Protein AF-Q6KZR1-F1 (afdb_monomer)

Mean predicted aligned error: 3.59 Å

pLDDT: mean 92.52, std 6.36, range [61.72, 97.88]

Structure (mmCIF, N/CA/C/O backbone):
data_AF-Q6KZR1-F1
#
_entry.id   AF-Q6KZR1-F1
#
loop_
_atom_site.group_PDB
_atom_site.id
_atom_site.type_symbol
_atom_site.label_atom_id
_atom_site.label_alt_id
_atom_site.label_comp_id
_atom_site.label_asym_id
_atom_site.label_entity_id
_atom_site.label_seq_id
_atom_site.pdbx_PDB_ins_code
_atom_site.Cartn_x
_atom_site.Cartn_y
_atom_site.Cartn_z
_atom_site.occupancy
_atom_site.B_iso_or_equiv
_atom_site.auth_seq_id
_atom_site.auth_comp_id
_atom_site.auth_asym_id
_atom_site.auth_atom_id
_atom_site.pdbx_PDB_model_num
ATOM 1 N N . MET A 1 1 ? 12.705 -12.701 -12.333 1.00 61.72 1 MET A N 1
ATOM 2 C CA . MET A 1 1 ? 12.072 -11.384 -12.512 1.00 61.72 1 MET A CA 1
ATOM 3 C C . MET A 1 1 ? 11.720 -10.917 -11.127 1.00 61.72 1 MET A C 1
ATOM 5 O O . MET A 1 1 ? 11.003 -11.636 -10.439 1.00 61.72 1 MET A O 1
ATOM 9 N N . ASP A 1 2 ? 12.297 -9.800 -10.713 1.00 85.31 2 ASP A N 1
ATOM 10 C CA . ASP A 1 2 ? 12.243 -9.385 -9.319 1.00 85.31 2 ASP A CA 1
ATOM 11 C C . ASP A 1 2 ? 10.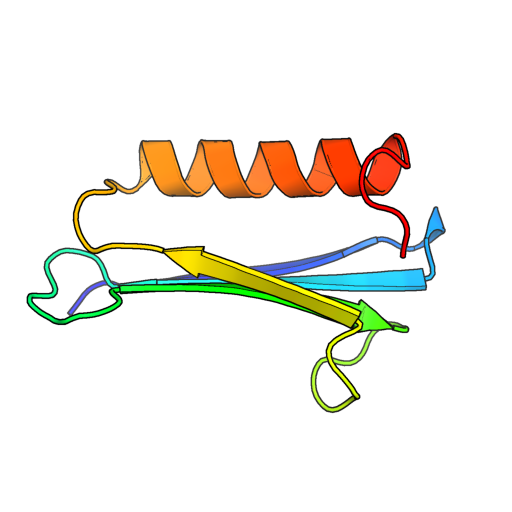936 -8.644 -9.060 1.00 85.31 2 ASP A C 1
ATOM 13 O O . ASP A 1 2 ? 10.451 -7.879 -9.896 1.00 85.31 2 ASP A O 1
ATOM 17 N N . SER A 1 3 ? 10.315 -8.922 -7.921 1.00 92.19 3 SER A N 1
ATOM 18 C CA . SER A 1 3 ? 9.065 -8.279 -7.540 1.00 92.19 3 SER A CA 1
ATOM 19 C C . SER A 1 3 ? 9.051 -7.980 -6.057 1.00 92.19 3 SER A C 1
ATOM 21 O O . SER A 1 3 ? 9.449 -8.819 -5.250 1.00 92.19 3 SER A O 1
ATOM 23 N N . ILE A 1 4 ? 8.515 -6.818 -5.714 1.00 95.00 4 ILE A N 1
ATOM 24 C CA . ILE A 1 4 ? 8.269 -6.386 -4.348 1.00 95.00 4 ILE A CA 1
ATOM 25 C C . ILE A 1 4 ? 6.815 -6.709 -4.027 1.00 95.00 4 ILE A C 1
ATOM 27 O O . ILE A 1 4 ? 5.906 -6.324 -4.764 1.00 95.00 4 ILE A O 1
ATOM 31 N N . LYS A 1 5 ? 6.586 -7.414 -2.921 1.00 96.38 5 LYS A N 1
ATOM 32 C CA . LYS A 1 5 ? 5.248 -7.652 -2.382 1.00 96.38 5 LYS A CA 1
ATOM 33 C C . LYS A 1 5 ? 5.241 -7.322 -0.900 1.00 96.38 5 LYS A C 1
ATOM 35 O O . LYS A 1 5 ? 6.039 -7.873 -0.146 1.00 96.38 5 LYS A O 1
ATOM 40 N N . LYS A 1 6 ? 4.318 -6.459 -0.489 1.00 97.12 6 LYS A N 1
ATOM 41 C CA . LYS A 1 6 ? 4.118 -6.069 0.905 1.00 97.12 6 LYS A CA 1
ATOM 42 C C . LYS A 1 6 ? 2.652 -6.162 1.284 1.00 97.12 6 LYS A C 1
ATOM 44 O O . LYS A 1 6 ? 1.778 -5.907 0.460 1.00 97.12 6 LYS A O 1
ATOM 49 N N . VAL A 1 7 ? 2.404 -6.553 2.526 1.00 96.69 7 VAL A N 1
ATOM 50 C CA . VAL A 1 7 ? 1.068 -6.636 3.113 1.00 96.69 7 VAL A CA 1
ATOM 51 C C . VAL A 1 7 ? 1.164 -6.114 4.542 1.00 96.69 7 VAL A C 1
ATOM 53 O O . VAL A 1 7 ? 2.018 -6.584 5.296 1.00 96.69 7 VAL A O 1
ATOM 56 N N . LYS A 1 8 ? 0.307 -5.163 4.914 1.00 97.00 8 LYS A N 1
ATOM 57 C CA . LYS A 1 8 ? 0.149 -4.690 6.296 1.00 97.00 8 LYS A CA 1
ATOM 58 C C . LYS A 1 8 ? -1.329 -4.588 6.620 1.00 97.00 8 LYS A C 1
ATOM 6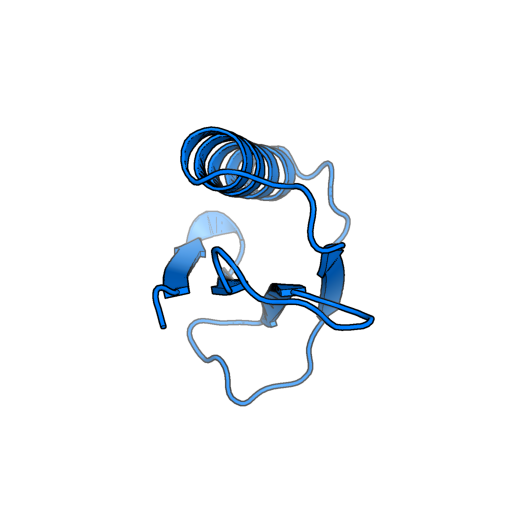0 O O . LYS A 1 8 ? -2.077 -3.931 5.905 1.00 97.00 8 LYS A O 1
ATOM 65 N N . TYR A 1 9 ? -1.713 -5.220 7.718 1.00 97.31 9 TYR A N 1
ATOM 66 C CA . TYR A 1 9 ? -2.978 -4.955 8.381 1.00 97.31 9 TYR A CA 1
ATOM 67 C C . TYR A 1 9 ? -2.789 -3.765 9.333 1.00 97.31 9 TYR A C 1
ATOM 69 O O . TYR A 1 9 ? -1.814 -3.728 10.086 1.00 97.31 9 TYR A O 1
ATOM 77 N N . ILE A 1 10 ? -3.667 -2.772 9.238 1.00 95.50 10 ILE A N 1
ATOM 78 C CA . ILE A 1 10 ? -3.663 -1.544 10.036 1.00 95.50 10 ILE A CA 1
ATOM 79 C C . ILE A 1 10 ? -4.861 -1.639 10.981 1.00 95.50 10 ILE A C 1
ATOM 81 O O . ILE A 1 10 ? -5.983 -1.298 10.612 1.00 95.50 10 ILE A O 1
ATOM 85 N N . GLU A 1 11 ? -4.608 -2.158 12.184 1.00 94.75 11 GLU A N 1
ATOM 86 C CA . GLU A 1 11 ? -5.634 -2.534 13.170 1.00 94.75 11 GLU A CA 1
ATOM 87 C C . GLU A 1 11 ? -6.572 -1.378 13.531 1.00 94.75 11 GLU A C 1
ATOM 89 O O . GLU A 1 11 ? -7.786 -1.558 13.519 1.00 94.75 11 GLU A O 1
ATOM 94 N N . ASP A 1 12 ? -6.028 -0.180 13.760 1.00 93.38 12 ASP A N 1
ATOM 95 C CA . ASP A 1 12 ? -6.804 1.001 14.171 1.00 93.38 12 ASP A CA 1
ATOM 96 C C . ASP A 1 12 ? -7.830 1.458 13.126 1.00 93.38 12 ASP A C 1
ATOM 98 O O . ASP A 1 12 ? -8.790 2.158 13.448 1.00 93.38 12 ASP A O 1
ATOM 102 N N . LYS A 1 13 ? -7.613 1.086 11.862 1.00 94.75 13 LYS A N 1
ATOM 103 C CA . LYS A 1 13 ? -8.491 1.422 10.738 1.00 94.75 13 LYS A CA 1
ATOM 104 C C . LYS A 1 13 ? -9.290 0.218 10.243 1.00 94.75 13 LYS A C 1
ATOM 106 O O . LYS A 1 13 ? -10.139 0.401 9.383 1.00 94.75 13 LYS A O 1
ATOM 111 N N . ASP A 1 14 ? -9.030 -0.977 10.778 1.00 95.50 14 ASP A N 1
ATOM 112 C CA . ASP A 1 14 ? -9.592 -2.252 10.320 1.00 95.50 14 ASP A CA 1
ATOM 113 C C . ASP A 1 14 ? -9.460 -2.431 8.797 1.00 95.50 14 ASP A C 1
ATOM 115 O O . ASP A 1 14 ? -10.429 -2.709 8.095 1.00 95.50 14 ASP A O 1
ATOM 119 N N . VAL A 1 15 ? -8.250 -2.232 8.258 1.00 96.25 15 VAL A N 1
ATOM 120 C CA . VAL A 1 15 ? -7.973 -2.396 6.818 1.00 96.25 15 VAL A CA 1
ATOM 121 C C . VAL A 1 15 ? -6.637 -3.068 6.541 1.00 96.25 15 VAL A C 1
ATOM 123 O O . VAL A 1 15 ? -5.680 -2.950 7.304 1.00 96.25 15 VAL A O 1
ATOM 126 N N . THR A 1 16 ? -6.537 -3.733 5.393 1.00 97.62 16 THR A N 1
ATOM 127 C CA . THR A 1 16 ? -5.306 -4.346 4.888 1.00 97.62 16 THR A CA 1
ATOM 128 C C . THR A 1 16 ? -4.817 -3.639 3.632 1.00 97.62 16 THR A C 1
ATOM 130 O O . THR A 1 16 ? -5.487 -3.664 2.603 1.00 97.62 16 THR A O 1
ATOM 133 N N . LEU A 1 17 ? -3.605 -3.084 3.687 1.00 97.50 17 LEU A N 1
ATOM 134 C CA . LEU A 1 17 ? -2.874 -2.555 2.539 1.00 97.50 17 LEU A CA 1
ATOM 135 C C . LEU A 1 17 ? -2.027 -3.662 1.901 1.00 97.50 17 LEU A C 1
ATOM 137 O O . LEU A 1 17 ? -1.187 -4.280 2.558 1.00 97.50 17 LEU A O 1
ATOM 141 N N . VAL A 1 18 ? -2.200 -3.873 0.600 1.00 97.75 18 VAL A N 1
ATOM 142 C CA . VAL A 1 18 ? -1.390 -4.769 -0.228 1.00 97.75 18 VAL A CA 1
ATOM 143 C C . VAL A 1 18 ? -0.689 -3.948 -1.295 1.00 97.75 18 VAL A C 1
ATOM 145 O O . VAL A 1 18 ? -1.353 -3.316 -2.109 1.00 97.75 18 VAL A O 1
ATOM 148 N N . LEU A 1 19 ? 0.638 -4.023 -1.355 1.00 97.88 19 LEU A N 1
ATOM 149 C CA . LEU A 1 19 ? 1.430 -3.464 -2.444 1.00 97.88 19 LEU A CA 1
ATOM 150 C C . LEU A 1 19 ? 2.110 -4.587 -3.222 1.00 97.88 19 LEU A C 1
ATOM 152 O O . LEU A 1 19 ? 2.711 -5.493 -2.641 1.00 97.88 19 LEU A O 1
ATOM 156 N N . PHE A 1 20 ? 2.039 -4.511 -4.544 1.00 96.88 20 PHE A N 1
ATOM 157 C CA . PHE A 1 20 ? 2.758 -5.392 -5.450 1.00 96.88 20 PHE A CA 1
ATOM 158 C C . PHE A 1 20 ? 3.408 -4.571 -6.560 1.00 96.88 20 PHE A C 1
ATOM 160 O O . PHE A 1 20 ? 2.736 -3.763 -7.194 1.00 96.88 20 PHE A O 1
ATOM 167 N N . TYR A 1 21 ? 4.690 -4.804 -6.828 1.00 96.62 21 TYR A N 1
ATOM 168 C CA . TYR A 1 21 ? 5.412 -4.153 -7.915 1.00 96.62 21 TYR A CA 1
ATOM 169 C C . TYR A 1 21 ? 6.415 -5.097 -8.574 1.00 96.62 21 TYR A C 1
ATOM 171 O O . TYR A 1 21 ? 7.061 -5.906 -7.912 1.00 96.62 21 TYR A O 1
ATOM 179 N N . ARG A 1 22 ? 6.558 -4.989 -9.889 1.00 94.56 22 ARG A N 1
ATOM 180 C CA . ARG A 1 22 ? 7.460 -5.766 -10.735 1.00 94.56 22 ARG A CA 1
ATOM 181 C C . ARG A 1 22 ? 8.637 -4.890 -11.142 1.00 94.56 22 ARG A C 1
ATOM 183 O O . ARG A 1 22 ? 8.469 -3.972 -11.935 1.00 94.56 22 ARG A O 1
ATOM 190 N N . LEU A 1 23 ? 9.824 -5.205 -10.634 1.00 91.12 23 LEU A N 1
ATOM 191 C CA . LEU A 1 23 ? 11.057 -4.532 -11.026 1.00 91.12 23 LEU A CA 1
ATOM 192 C C . LEU A 1 23 ? 11.524 -5.050 -12.390 1.00 91.12 23 LEU A C 1
ATOM 194 O O . LEU A 1 23 ? 11.383 -6.237 -12.701 1.00 91.12 23 LEU A O 1
ATOM 198 N N . ASN A 1 24 ? 12.126 -4.163 -13.185 1.00 84.25 24 ASN A N 1
ATOM 199 C CA . ASN A 1 24 ? 12.724 -4.495 -14.482 1.00 84.25 24 ASN A CA 1
ATOM 200 C C . ASN A 1 24 ? 11.742 -5.177 -15.461 1.00 84.25 24 ASN A C 1
ATOM 202 O O . ASN A 1 24 ? 12.135 -6.020 -16.270 1.00 84.25 24 ASN A O 1
ATOM 206 N N . PHE A 1 25 ? 10.451 -4.844 -15.371 1.00 85.06 25 PHE A N 1
ATOM 207 C CA . PHE A 1 25 ? 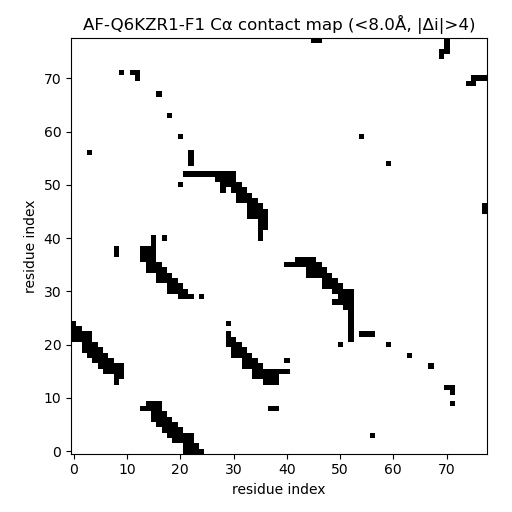9.407 -5.341 -16.264 1.00 85.06 25 PHE A CA 1
ATOM 208 C C . PHE A 1 25 ? 9.039 -4.274 -17.296 1.00 85.06 25 PHE A C 1
ATOM 210 O O . PHE A 1 25 ? 8.899 -3.106 -16.959 1.00 85.06 25 PHE A O 1
ATOM 217 N N . SER A 1 26 ? 8.857 -4.675 -18.555 1.00 76.81 26 SER A N 1
ATOM 218 C CA . SER A 1 26 ? 8.395 -3.780 -19.620 1.00 76.81 26 SER A CA 1
ATOM 219 C C . SER A 1 26 ? 6.958 -4.143 -19.989 1.00 76.81 26 SER A C 1
ATOM 221 O O . SER A 1 26 ? 6.700 -5.168 -20.623 1.00 76.81 26 SER A O 1
ATOM 223 N N . GLY A 1 27 ? 6.011 -3.325 -19.535 1.00 80.88 27 GLY A N 1
ATOM 224 C CA . GLY A 1 27 ? 4.577 -3.501 -19.748 1.00 80.88 27 GLY A CA 1
ATOM 225 C C . GLY A 1 27 ? 3.812 -2.197 -19.519 1.00 80.88 27 GLY A C 1
ATOM 226 O O . GLY A 1 27 ? 4.412 -1.164 -19.251 1.00 80.88 27 GLY A O 1
ATOM 227 N N . LYS A 1 28 ? 2.478 -2.235 -19.635 1.00 78.94 28 LYS A N 1
ATOM 228 C CA . LYS A 1 28 ? 1.626 -1.044 -19.426 1.00 78.94 28 LYS A CA 1
ATOM 229 C C . LYS A 1 28 ? 1.437 -0.662 -17.956 1.00 78.94 28 LYS A C 1
ATOM 231 O O . LYS A 1 28 ? 1.065 0.463 -17.677 1.00 78.94 28 LYS A O 1
ATOM 236 N N . ASN A 1 29 ? 1.614 -1.612 -17.045 1.00 85.81 29 ASN A N 1
ATOM 237 C CA . ASN A 1 29 ? 1.499 -1.424 -15.605 1.00 85.81 29 ASN A CA 1
ATOM 238 C C . ASN A 1 29 ? 2.461 -2.413 -14.940 1.00 85.81 29 ASN A C 1
ATOM 240 O O . ASN A 1 29 ? 2.518 -3.586 -15.334 1.00 85.81 29 ASN A O 1
ATOM 244 N N . CYS A 1 30 ? 3.218 -1.932 -13.961 1.00 93.94 30 CYS A N 1
ATOM 245 C CA . CYS A 1 30 ? 4.200 -2.730 -13.239 1.00 93.94 30 CYS A CA 1
ATOM 246 C C . CYS A 1 30 ? 3.769 -3.066 -11.817 1.00 93.94 30 CYS A C 1
ATOM 248 O O . CYS A 1 30 ? 4.379 -3.931 -11.191 1.00 93.94 30 CYS A O 1
ATOM 250 N N . GLY A 1 31 ? 2.697 -2.468 -11.309 1.00 95.12 31 GLY A N 1
ATOM 251 C CA . GLY A 1 31 ? 2.217 -2.789 -9.982 1.00 95.12 31 GLY A CA 1
ATOM 252 C C . GLY A 1 31 ? 0.963 -2.049 -9.567 1.00 95.12 31 GLY A C 1
ATOM 253 O O . GLY A 1 31 ? 0.357 -1.293 -10.327 1.00 95.12 31 GLY A O 1
ATOM 254 N N . TYR A 1 32 ? 0.588 -2.288 -8.321 1.00 96.56 32 TYR A N 1
ATOM 255 C CA . TYR A 1 32 ? -0.542 -1.650 -7.678 1.00 96.56 32 TYR A CA 1
ATOM 256 C C . TYR A 1 32 ? -0.358 -1.592 -6.163 1.00 96.56 32 TYR A C 1
ATOM 258 O O . TYR A 1 32 ? 0.362 -2.404 -5.572 1.00 96.56 32 TYR A O 1
ATOM 266 N N . ALA A 1 33 ? -1.085 -0.677 -5.533 1.00 97.31 33 ALA A N 1
ATOM 267 C CA . ALA A 1 33 ? -1.495 -0.788 -4.146 1.00 97.31 33 ALA A CA 1
ATOM 268 C C . ALA A 1 33 ? -3.014 -0.946 -4.072 1.00 97.31 33 ALA A C 1
ATOM 270 O O . ALA A 1 33 ? -3.748 -0.333 -4.840 1.00 97.31 33 ALA A O 1
ATOM 271 N N . LYS A 1 34 ? -3.477 -1.797 -3.162 1.00 97.19 34 LYS A N 1
ATOM 272 C CA . LYS A 1 34 ? -4.893 -2.059 -2.905 1.00 97.19 34 LYS A CA 1
ATOM 273 C C . LYS A 1 34 ? -5.150 -2.029 -1.415 1.00 97.19 34 LYS A C 1
ATOM 275 O O . LYS A 1 34 ? -4.321 -2.529 -0.653 1.00 97.19 34 LYS A O 1
ATOM 280 N N . ILE A 1 35 ? -6.301 -1.505 -1.021 1.00 96.81 35 ILE A N 1
ATOM 281 C CA . ILE A 1 35 ? -6.761 -1.537 0.366 1.00 96.81 35 ILE A CA 1
ATOM 282 C C . ILE A 1 35 ? -8.045 -2.355 0.428 1.00 96.81 35 ILE A C 1
ATOM 284 O O . ILE A 1 35 ? -8.947 -2.184 -0.394 1.00 96.81 35 ILE A O 1
ATOM 288 N N . PHE A 1 36 ? -8.103 -3.254 1.402 1.00 96.81 36 PHE A N 1
ATOM 289 C CA . PHE A 1 36 ? -9.244 -4.117 1.675 1.00 96.81 36 PHE A CA 1
ATOM 290 C C . PHE A 1 36 ? -9.771 -3.841 3.085 1.00 96.81 36 PHE A C 1
ATOM 292 O O . PHE A 1 36 ? -8.957 -3.597 3.978 1.00 96.81 36 PHE A O 1
ATOM 299 N N . PRO A 1 37 ? -11.090 -3.913 3.316 1.00 95.00 37 PRO A N 1
ATOM 300 C CA . PRO A 1 37 ? -11.648 -3.863 4.656 1.00 95.00 37 PRO A CA 1
ATOM 301 C C . PRO A 1 37 ? -11.293 -5.142 5.422 1.00 95.00 37 PRO A C 1
ATOM 303 O O . PRO A 1 37 ? -11.313 -6.252 4.880 1.00 95.00 37 PRO A O 1
ATOM 306 N N . GLY A 1 38 ? -10.994 -4.985 6.701 1.00 94.56 38 GLY A N 1
ATOM 307 C CA . GLY A 1 38 ? -10.582 -6.055 7.589 1.00 94.56 38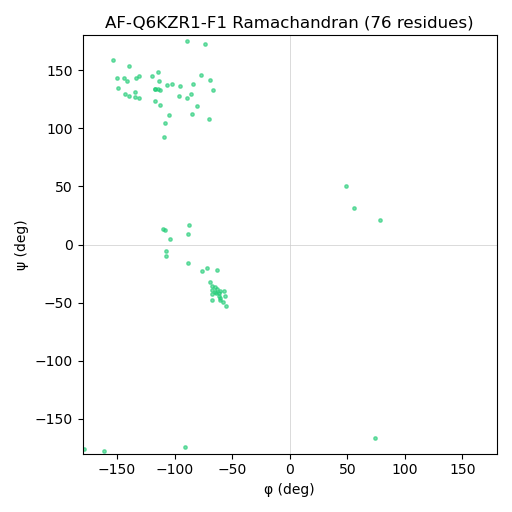 GLY A CA 1
ATOM 308 C C . GLY A 1 38 ? -9.15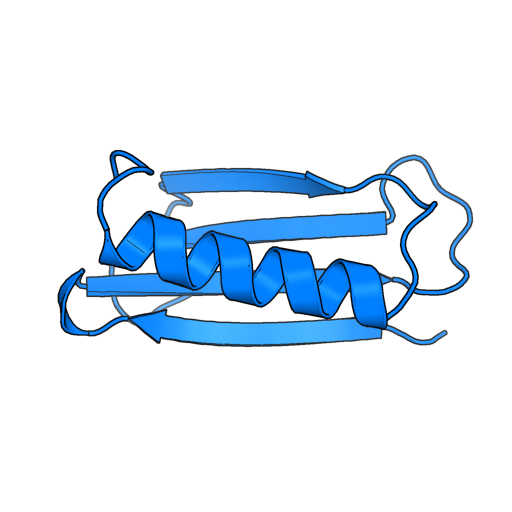7 -6.551 7.359 1.00 94.56 38 GLY A C 1
ATOM 309 O O . GLY A 1 38 ? -8.336 -5.964 6.651 1.00 94.56 38 GLY A O 1
ATOM 310 N N . ASN A 1 39 ? -8.872 -7.705 7.958 1.00 92.75 39 ASN A N 1
ATOM 311 C CA . ASN A 1 39 ? -7.576 -8.385 7.901 1.00 92.75 39 ASN A CA 1
ATOM 312 C C . ASN A 1 39 ? -7.410 -9.345 6.706 1.00 92.75 39 ASN A C 1
ATOM 314 O O . ASN A 1 39 ? -6.456 -10.127 6.670 1.00 92.75 39 ASN A O 1
ATOM 318 N N . L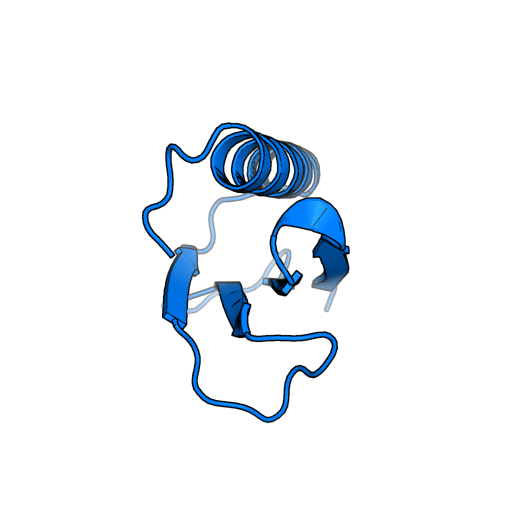YS A 1 40 ? -8.349 -9.336 5.750 1.00 87.00 40 LYS A N 1
ATOM 319 C CA . LYS A 1 40 ? -8.351 -10.251 4.603 1.00 87.00 40 LYS A CA 1
ATOM 320 C C . LYS A 1 40 ? -8.153 -9.514 3.287 1.00 87.00 40 LYS A C 1
ATOM 322 O O . LYS A 1 40 ? -8.601 -8.390 3.110 1.00 87.00 40 LYS A O 1
ATOM 327 N N . THR A 1 41 ? -7.517 -10.191 2.335 1.00 86.12 41 THR A N 1
ATOM 328 C CA . THR A 1 41 ? -7.217 -9.664 0.991 1.00 86.12 41 THR A CA 1
ATOM 329 C C . THR A 1 41 ? -8.073 -10.302 -0.107 1.00 86.12 41 THR A C 1
ATOM 331 O O . THR A 1 41 ? -7.729 -10.219 -1.282 1.00 86.12 41 THR A O 1
ATOM 334 N N . ASP A 1 42 ? -9.123 -11.032 0.269 1.00 83.81 42 ASP A N 1
ATOM 335 C CA . ASP A 1 42 ? -10.059 -11.730 -0.624 1.00 83.81 42 ASP A CA 1
ATOM 336 C C . ASP A 1 42 ? -11.414 -11.005 -0.749 1.00 83.81 42 ASP A C 1
ATOM 338 O O . ASP A 1 42 ? -12.333 -11.507 -1.395 1.00 83.81 42 ASP A O 1
ATOM 342 N N . GLY A 1 43 ? -11.526 -9.821 -0.140 1.00 80.50 43 GLY A N 1
ATOM 343 C CA . GLY A 1 43 ? -12.718 -8.979 -0.138 1.00 80.50 43 GLY A CA 1
ATOM 344 C C . GLY A 1 43 ? -12.779 -7.959 -1.278 1.00 80.50 43 GLY A C 1
ATOM 345 O O . GLY A 1 43 ? -11.937 -7.925 -2.175 1.00 80.50 43 GLY A O 1
ATOM 346 N N . PHE A 1 44 ? -13.799 -7.098 -1.213 1.00 87.81 44 PHE A N 1
ATOM 347 C CA . PHE A 1 44 ? -13.925 -5.938 -2.094 1.00 87.81 44 PHE A CA 1
ATOM 348 C C . PHE A 1 44 ? -12.809 -4.927 -1.801 1.00 87.81 44 PHE A C 1
ATOM 350 O O . PHE A 1 44 ? -12.545 -4.604 -0.645 1.00 87.81 44 PHE A O 1
ATOM 357 N N . GLU A 1 45 ? -12.158 -4.437 -2.849 1.00 91.81 45 GLU A N 1
ATOM 358 C CA . GLU A 1 45 ? -11.122 -3.408 -2.754 1.00 91.81 45 GLU A CA 1
ATOM 359 C C . GLU A 1 45 ? -11.781 -2.031 -2.630 1.00 91.81 45 GLU A C 1
ATOM 361 O O . GLU A 1 45 ? -12.511 -1.608 -3.525 1.00 91.81 45 GLU A O 1
ATOM 366 N N . ILE A 1 46 ? -11.521 -1.338 -1.521 1.00 93.31 46 ILE A N 1
ATOM 367 C CA . ILE A 1 46 ? -12.080 -0.006 -1.230 1.00 93.31 46 ILE A CA 1
ATOM 368 C C . ILE A 1 46 ? -11.208 1.126 -1.784 1.00 93.31 46 ILE A C 1
ATOM 370 O O . ILE A 1 46 ? -11.673 2.247 -1.954 1.00 93.31 46 ILE A O 1
ATOM 374 N N . TYR A 1 47 ? -9.958 0.817 -2.130 1.00 95.56 47 TYR A N 1
ATOM 375 C CA . TYR A 1 47 ? -9.020 1.736 -2.763 1.00 95.56 47 TYR A CA 1
ATOM 376 C C . TYR A 1 47 ? -8.051 0.964 -3.661 1.00 95.56 47 TYR A C 1
ATOM 378 O O . TYR A 1 47 ? -7.609 -0.134 -3.305 1.00 95.56 47 TYR A O 1
ATOM 386 N N . MET A 1 48 ? -7.682 1.560 -4.797 1.00 95.06 48 MET A N 1
ATOM 387 C CA . MET A 1 48 ? -6.661 1.037 -5.702 1.00 95.06 48 MET A CA 1
ATOM 388 C C . MET A 1 48 ? -5.841 2.183 -6.310 1.00 95.06 48 MET A C 1
ATOM 390 O O . MET A 1 48 ? -6.397 3.097 -6.914 1.00 95.06 48 MET A O 1
ATOM 394 N N . GLU A 1 49 ? -4.517 2.064 -6.234 1.00 95.06 49 GLU A N 1
ATOM 395 C CA . GLU A 1 49 ? -3.554 2.886 -6.973 1.00 95.06 49 GLU A CA 1
ATOM 396 C C . GLU A 1 49 ? -2.756 1.984 -7.921 1.00 95.06 49 GLU A C 1
ATOM 398 O O . GLU A 1 49 ? -2.305 0.904 -7.535 1.00 95.06 49 GLU A O 1
ATOM 403 N N . ALA A 1 50 ? -2.601 2.400 -9.176 1.00 95.31 50 ALA A N 1
ATOM 404 C CA . ALA A 1 50 ? -1.890 1.660 -10.214 1.00 95.31 50 ALA A CA 1
ATOM 405 C C . ALA A 1 50 ? -0.536 2.326 -10.508 1.00 95.31 50 ALA A C 1
ATOM 407 O O . ALA A 1 50 ? -0.471 3.545 -10.630 1.00 95.31 50 ALA A O 1
ATOM 408 N N . TYR A 1 51 ? 0.526 1.529 -10.661 1.00 94.25 51 TYR A N 1
ATOM 409 C CA . TYR A 1 51 ? 1.889 2.025 -10.872 1.00 94.25 51 TYR A CA 1
ATOM 410 C C . TYR A 1 51 ? 2.437 1.705 -12.263 1.00 94.25 51 TYR A C 1
ATOM 412 O O . TYR A 1 51 ? 2.407 0.554 -12.720 1.00 94.25 51 TYR A O 1
ATOM 420 N N . ASP A 1 52 ? 3.025 2.724 -12.884 1.00 92.19 52 ASP A N 1
ATOM 421 C CA . ASP A 1 52 ? 3.805 2.612 -14.115 1.00 92.19 52 ASP A CA 1
ATOM 422 C C . ASP A 1 52 ? 5.184 1.970 -13.866 1.00 92.19 52 ASP A C 1
ATOM 424 O O . ASP A 1 52 ? 5.581 1.672 -12.737 1.00 92.19 52 ASP A O 1
ATOM 428 N N . CYS A 1 53 ? 5.917 1.689 -14.941 1.00 90.50 53 CYS A N 1
ATOM 429 C CA . CYS A 1 53 ? 7.106 0.830 -14.936 1.00 90.50 53 CYS A CA 1
ATOM 430 C C . CYS A 1 53 ? 8.449 1.515 -14.622 1.00 90.50 53 CYS A C 1
ATOM 432 O O . CYS A 1 53 ? 9.496 0.913 -14.850 1.00 90.50 53 CYS A O 1
ATOM 434 N N . ASP A 1 54 ? 8.429 2.718 -14.046 1.00 89.81 54 ASP A N 1
ATOM 435 C CA . ASP A 1 54 ? 9.627 3.559 -13.884 1.00 89.81 54 ASP A CA 1
ATOM 436 C C . ASP A 1 54 ? 10.108 3.711 -12.430 1.00 89.81 54 ASP A C 1
ATOM 438 O O . ASP A 1 54 ? 10.944 4.564 -12.131 1.00 89.81 54 ASP A O 1
ATOM 442 N N . TYR A 1 55 ? 9.605 2.882 -11.513 1.00 92.44 55 TYR A N 1
ATOM 443 C CA . TYR A 1 55 ? 9.993 2.932 -10.106 1.00 92.44 55 TYR A CA 1
ATOM 444 C C . TYR A 1 55 ? 11.103 1.934 -9.792 1.00 92.44 55 TYR A C 1
ATOM 446 O O . TYR A 1 55 ? 11.060 0.763 -10.180 1.00 92.44 55 TYR A O 1
ATOM 454 N N . ASN A 1 56 ? 12.088 2.389 -9.021 1.00 93.62 56 ASN A N 1
ATOM 455 C CA . ASN A 1 56 ? 13.043 1.494 -8.379 1.00 93.62 56 ASN A CA 1
ATOM 456 C C . ASN A 1 56 ? 12.527 1.046 -6.998 1.00 93.62 56 ASN A C 1
ATOM 458 O O . ASN A 1 56 ? 11.497 1.505 -6.504 1.00 93.62 56 ASN A O 1
ATOM 462 N N . GLU A 1 57 ? 13.269 0.152 -6.351 1.00 93.50 57 GLU A N 1
ATOM 463 C CA . GLU A 1 57 ? 12.913 -0.384 -5.035 1.00 93.50 57 GLU A CA 1
ATOM 464 C C . GLU A 1 57 ? 12.737 0.696 -3.955 1.00 93.50 57 GLU A C 1
ATOM 466 O O . GLU A 1 57 ? 11.780 0.636 -3.183 1.00 93.50 57 GLU A O 1
ATOM 471 N N . ASN A 1 58 ? 13.594 1.721 -3.939 1.00 95.56 58 ASN A N 1
ATOM 472 C CA . ASN A 1 58 ? 13.493 2.809 -2.964 1.00 95.56 58 ASN A CA 1
ATOM 473 C C . ASN A 1 58 ? 12.240 3.662 -3.179 1.00 95.56 58 ASN A C 1
ATOM 475 O O . ASN A 1 58 ? 11.655 4.142 -2.208 1.00 95.56 58 ASN A O 1
ATOM 479 N N . ASP A 1 59 ? 11.829 3.874 -4.428 1.00 95.44 59 ASP A N 1
ATOM 480 C CA . ASP A 1 59 ? 10.607 4.622 -4.719 1.00 95.44 59 ASP A CA 1
ATOM 481 C C . ASP A 1 59 ? 9.374 3.846 -4.252 1.00 95.44 59 ASP A C 1
ATOM 483 O O . ASP A 1 59 ? 8.501 4.411 -3.595 1.00 95.44 59 ASP A O 1
ATOM 487 N N . ILE A 1 60 ? 9.347 2.532 -4.496 1.00 95.56 60 ILE A N 1
ATOM 488 C CA . ILE A 1 60 ? 8.273 1.652 -4.022 1.00 95.56 60 ILE A CA 1
ATOM 489 C C . ILE A 1 60 ? 8.213 1.598 -2.492 1.00 95.56 60 ILE A C 1
ATOM 491 O O . ILE A 1 60 ? 7.120 1.606 -1.924 1.00 95.56 60 ILE A O 1
ATOM 495 N N . GLU A 1 61 ? 9.358 1.599 -1.806 1.00 95.81 61 GLU A N 1
ATOM 496 C CA . GLU A 1 61 ? 9.387 1.693 -0.344 1.00 95.81 61 GLU A CA 1
ATOM 497 C C . GLU A 1 61 ? 8.754 2.996 0.148 1.00 9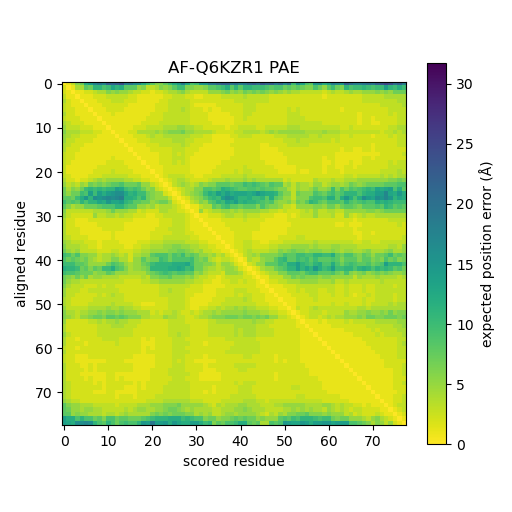5.81 61 GLU A C 1
ATOM 499 O O . GLU A 1 61 ? 7.910 2.979 1.044 1.00 95.81 61 GLU A O 1
ATOM 504 N N . LYS A 1 62 ? 9.129 4.131 -0.452 1.00 97.25 62 LYS A N 1
ATOM 505 C CA . LYS A 1 62 ? 8.572 5.438 -0.082 1.00 97.25 62 LYS A CA 1
ATOM 506 C C . 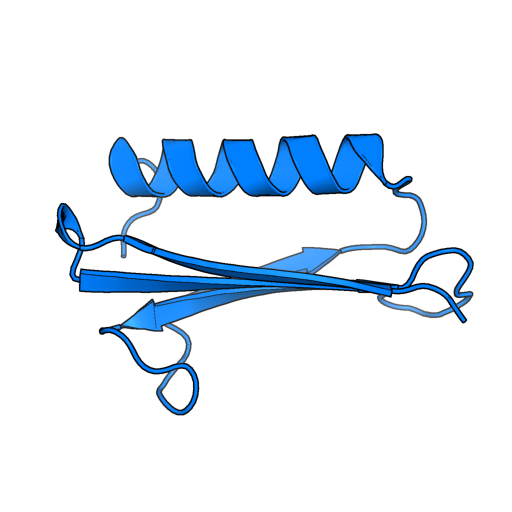LYS A 1 62 ? 7.069 5.492 -0.313 1.00 97.25 62 LYS A C 1
ATOM 508 O O . LYS A 1 62 ? 6.355 5.998 0.546 1.00 97.25 62 LYS A O 1
ATOM 513 N N . ILE A 1 63 ? 6.592 4.946 -1.430 1.00 96.56 63 ILE A N 1
ATOM 514 C CA . ILE A 1 63 ? 5.161 4.846 -1.736 1.00 96.56 63 ILE A CA 1
ATOM 515 C C . ILE A 1 63 ? 4.444 3.996 -0.682 1.00 96.56 63 ILE A C 1
ATOM 517 O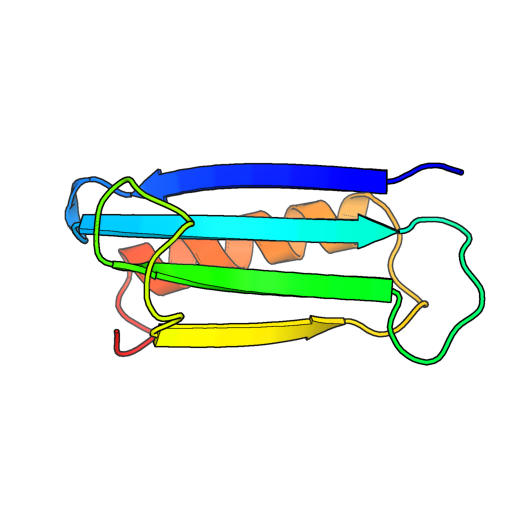 O . ILE A 1 63 ? 3.398 4.394 -0.176 1.00 96.56 63 ILE A O 1
ATOM 521 N N . TYR A 1 64 ? 5.023 2.858 -0.294 1.00 97.56 64 TYR A N 1
ATOM 522 C CA . TYR A 1 64 ? 4.442 2.001 0.735 1.00 97.56 64 TYR A CA 1
ATOM 523 C C . TYR A 1 64 ? 4.297 2.721 2.082 1.00 97.56 64 TYR A C 1
ATOM 525 O O . TYR A 1 64 ? 3.234 2.665 2.696 1.00 97.56 64 TYR A O 1
ATOM 533 N N . GLN A 1 65 ? 5.341 3.427 2.527 1.00 97.81 65 GLN A N 1
ATOM 534 C CA . GLN A 1 65 ? 5.296 4.196 3.776 1.00 97.81 65 GLN A CA 1
ATOM 535 C C . GLN A 1 65 ? 4.340 5.389 3.684 1.00 97.81 65 GLN A C 1
ATOM 537 O O . GLN A 1 65 ? 3.615 5.659 4.638 1.00 97.81 65 GLN A O 1
ATOM 542 N N . ARG A 1 66 ? 4.301 6.077 2.534 1.00 97.62 66 ARG A N 1
ATOM 543 C CA . ARG A 1 66 ? 3.344 7.158 2.270 1.00 97.62 66 ARG A CA 1
ATOM 544 C C . ARG A 1 66 ? 1.913 6.663 2.470 1.00 97.62 66 ARG A C 1
ATOM 546 O O . ARG A 1 66 ? 1.200 7.245 3.273 1.00 97.62 66 ARG A O 1
ATOM 553 N N . LEU A 1 67 ? 1.533 5.565 1.814 1.00 97.12 67 LEU A N 1
ATOM 554 C CA . LEU A 1 67 ? 0.180 5.010 1.912 1.00 97.12 67 LEU A CA 1
ATOM 555 C C . LEU A 1 67 ? -0.179 4.600 3.340 1.00 97.12 67 LEU A C 1
ATOM 557 O O . LEU A 1 67 ? -1.293 4.845 3.781 1.00 97.12 67 LEU A O 1
ATOM 561 N N . ILE A 1 68 ? 0.756 4.009 4.088 1.00 96.69 68 ILE A N 1
ATOM 562 C CA . ILE A 1 68 ? 0.531 3.707 5.508 1.00 96.69 68 ILE A CA 1
ATOM 563 C C . ILE A 1 68 ? 0.197 4.983 6.285 1.00 96.69 68 ILE A C 1
ATOM 565 O O . ILE A 1 68 ? -0.797 5.006 7.007 1.00 96.69 68 ILE A O 1
ATOM 569 N N . ASN A 1 69 ? 0.998 6.035 6.111 1.00 96.94 69 ASN A N 1
ATOM 570 C CA . ASN A 1 69 ? 0.800 7.295 6.818 1.00 96.94 69 ASN A CA 1
ATOM 571 C C . ASN A 1 69 ? -0.521 7.966 6.428 1.00 96.94 69 ASN A C 1
ATOM 573 O O . ASN A 1 69 ? -1.219 8.448 7.308 1.00 96.94 69 ASN A O 1
ATOM 577 N N . GLU A 1 70 ? -0.877 7.963 5.141 1.00 96.31 70 GLU A N 1
ATOM 578 C CA . GLU A 1 70 ? -2.131 8.536 4.634 1.00 96.31 70 GLU A CA 1
ATOM 579 C C . GLU A 1 70 ? -3.367 7.783 5.166 1.00 96.31 70 GLU A C 1
ATOM 581 O O . GLU A 1 70 ? -4.387 8.396 5.484 1.00 96.31 70 GLU A O 1
ATOM 586 N N . ILE A 1 71 ? -3.283 6.454 5.321 1.00 95.56 71 ILE A N 1
ATOM 587 C CA . ILE A 1 71 ? -4.344 5.645 5.948 1.00 95.56 71 ILE A CA 1
ATOM 588 C C . ILE A 1 71 ? -4.456 5.974 7.440 1.00 95.56 71 ILE A C 1
ATOM 590 O O . ILE A 1 71 ? -5.552 6.190 7.962 1.00 95.56 71 ILE A O 1
ATOM 594 N N . GLU A 1 72 ? -3.324 6.003 8.145 1.00 94.19 72 GLU A N 1
ATOM 595 C CA . GLU A 1 72 ? -3.277 6.256 9.586 1.00 94.19 72 GLU A CA 1
ATOM 596 C C . GLU A 1 72 ? -3.750 7.688 9.913 1.00 94.19 72 GLU A C 1
ATOM 598 O O . GLU A 1 72 ? -4.566 7.865 10.825 1.00 94.19 72 GLU A O 1
ATOM 603 N N . SER A 1 73 ? -3.352 8.689 9.117 1.00 95.50 73 SER A N 1
ATOM 604 C CA . SER A 1 73 ? -3.795 10.085 9.253 1.00 95.50 73 SER A CA 1
ATOM 605 C C . SER A 1 73 ? -5.254 10.306 8.840 1.00 95.50 73 SER A C 1
ATOM 607 O O . SER A 1 73 ? -5.873 11.269 9.293 1.00 95.50 73 SER A O 1
ATOM 609 N N . GLY A 1 74 ? -5.831 9.392 8.052 1.00 92.44 74 GLY A N 1
ATOM 610 C CA . GLY A 1 74 ? -7.183 9.519 7.504 1.00 92.44 74 GLY A CA 1
ATOM 611 C C . GLY A 1 74 ? -7.271 10.454 6.296 1.00 92.44 74 GLY A C 1
ATOM 612 O O . GLY A 1 74 ? -8.351 10.956 6.007 1.00 92.44 74 GLY A O 1
ATOM 613 N N . GLU A 1 75 ? -6.154 10.707 5.612 1.00 93.19 75 GLU A N 1
ATOM 614 C CA . GLU A 1 75 ? -6.126 11.439 4.338 1.00 93.19 75 GLU A CA 1
ATOM 615 C C . GLU A 1 75 ? -6.765 10.637 3.201 1.00 93.19 75 GLU A C 1
ATOM 617 O O . GLU A 1 75 ? -7.390 11.217 2.312 1.00 93.19 75 GLU A O 1
ATOM 622 N N . ILE A 1 76 ? -6.646 9.307 3.238 1.00 86.94 76 ILE A N 1
ATOM 623 C CA . ILE A 1 76 ? -7.451 8.430 2.387 1.00 86.94 76 ILE A CA 1
ATOM 624 C C . ILE A 1 76 ? -8.782 8.192 3.104 1.00 86.94 76 ILE A C 1
ATOM 626 O O . ILE A 1 76 ? -8.823 7.547 4.153 1.00 86.94 76 ILE A O 1
ATOM 630 N N . GLU A 1 77 ? -9.866 8.715 2.531 1.00 77.38 77 GLU A N 1
ATOM 631 C CA . GLU A 1 77 ? -11.230 8.397 2.958 1.00 77.38 77 GLU A CA 1
ATOM 632 C C . GLU A 1 77 ? -11.548 6.943 2.562 1.00 77.38 77 GLU A C 1
ATOM 634 O O . GLU A 1 77 ? -11.674 6.631 1.375 1.00 77.38 77 GLU A O 1
ATOM 639 N N . LEU A 1 78 ? -11.610 6.055 3.562 1.00 80.69 78 LEU A N 1
ATOM 640 C CA . LEU A 1 78 ? -11.843 4.608 3.438 1.00 80.69 78 LEU A CA 1
ATOM 641 C C . LEU A 1 78 ? -13.229 4.202 3.945 1.00 80.69 78 LEU A C 1
ATOM 643 O O . LEU A 1 78 ? -13.689 4.801 4.945 1.00 80.69 78 LEU A O 1
#

Nearest PDB structures (foldseek):
  2ret-assembly1_C  TM=5.379E-01  e=3.501E+00  Vibrio vulnificus
  3cfi-assembly1_A  TM=3.706E-01  e=3.293E+00  Vibrio vulnificus

Foldseek 3Di:
DDKDWDWDQDPVLQKIKIWIAAAPDDDAFGIKIFMDHHPDPPHDTPDMDTHDHPDDPVRSVVVVVVVVVCSVVVVDPD

Radius of gyration: 12.47 Å; Cα contacts (8 Å, |Δi|>4): 143; chains: 1; bounding box: 27×23×34 Å

Solvent-accessible surface area (backbone atoms only — not comparable to full-atom values): 4550 Å² total; per-residue (Å²): 131,54,64,53,75,49,76,46,68,43,74,96,74,43,26,20,43,39,38,40,36,40,44,98,48,91,63,91,57,27,34,37,38,37,31,17,64,35,90,44,90,86,61,68,71,79,42,78,48,80,33,61,56,84,59,54,72,68,54,53,50,52,51,54,54,48,52,52,50,32,52,73,73,52,74,52,86,125

Secondary structure (DSSP, 8-state):
--EEEEEEEEGGGTEEEEEEEETT--SS--EEEEEEETT-SSS--SEEEEE-TT--HHHHHHHHHHHHHHHHHT-S--

Sequence (78 aa):
MDSIKKVKYIEDKDVTLVLFYRLNFSGKNCGYAKIFPGNKTDGFEIYMEAYDCDYNENDIEKIYQRLINEIESGEIEL

Organism: Picrophilus torridus (strain ATCC 700027 / DSM 9790 / JCM 10055 / NBRC 100828 / KAW 2/3) (NCBI:txid1122961)